Protein AF-A0A356RG25-F1 (afdb_monomer)

Secondary structure (DSSP, 8-state):
----EEEEEEESSSS----HHHHHHGGGG--HHHHHHHHHHHHTT-EEEEEEE-S----

Sequence (59 aa):
MRPRRVTILDLVTKGPTNSLYARVMNQNLASIMPQVVGVWCEELGHQVRFVCYTGREDL

Solvent-accessible surface area (backbone atoms only — not comparable to full-atom values): 3706 Å² total; per-residue (Å²): 126,83,70,46,82,45,77,47,81,43,73,66,44,97,48,68,74,88,48,69,63,55,72,66,46,36,71,76,57,61,60,64,65,67,51,54,53,42,52,55,40,41,77,66,53,27,50,68,48,80,44,75,35,61,35,74,73,90,128

Radius of gyration: 13.41 Å; Cα contacts (8 Å, |Δi|>4): 80; chains: 1; bounding box: 29×20×36 Å

Mean predicted aligned error: 3.84 Å

Structure (mmCIF, N/CA/C/O backbone):
data_AF-A0A356RG25-F1
#
_entry.id   AF-A0A356RG25-F1
#
loop_
_atom_site.group_PDB
_atom_site.id
_atom_site.type_symbol
_atom_site.label_atom_id
_atom_site.label_alt_id
_atom_site.label_comp_id
_atom_site.label_asym_id
_atom_site.label_entity_id
_atom_site.label_seq_id
_atom_site.pdbx_PDB_ins_code
_atom_site.Cartn_x
_atom_site.Cartn_y
_atom_site.Cartn_z
_atom_site.occupancy
_atom_site.B_iso_or_equiv
_atom_site.auth_seq_id
_atom_site.auth_comp_id
_a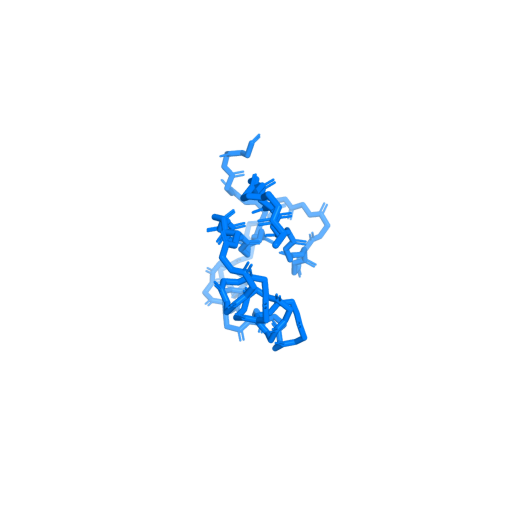tom_site.auth_asym_id
_atom_site.auth_atom_id
_atom_site.pdbx_PDB_model_num
ATOM 1 N N . MET A 1 1 ? -13.867 9.158 16.890 1.00 80.00 1 MET A N 1
ATOM 2 C CA . MET A 1 1 ? -13.772 9.926 15.621 1.00 80.00 1 MET A CA 1
ATOM 3 C C . MET A 1 1 ? -14.817 9.395 14.639 1.00 80.00 1 MET A C 1
ATOM 5 O O . MET A 1 1 ? -15.272 8.276 14.831 1.00 80.00 1 MET A O 1
ATOM 9 N N . ARG A 1 2 ? -15.250 10.165 13.627 1.00 92.50 2 ARG A N 1
ATOM 10 C CA . ARG A 1 2 ? -16.191 9.657 12.602 1.00 92.50 2 ARG A CA 1
ATOM 11 C C . ARG A 1 2 ? -15.425 8.805 11.572 1.00 92.50 2 ARG A C 1
ATOM 13 O O . ARG A 1 2 ? -14.428 9.321 11.062 1.00 92.50 2 ARG A O 1
ATOM 20 N N . PRO A 1 3 ? -15.890 7.589 11.215 1.00 94.69 3 PRO A N 1
ATOM 21 C CA . PRO A 1 3 ? -15.247 6.755 10.200 1.00 94.69 3 PRO A CA 1
ATOM 22 C C . PRO A 1 3 ? -15.092 7.497 8.872 1.00 94.69 3 PRO A C 1
ATOM 24 O O . PRO A 1 3 ? -15.977 8.248 8.452 1.00 94.69 3 PRO A O 1
ATOM 27 N N . ARG A 1 4 ? -13.953 7.288 8.210 1.00 97.62 4 ARG A N 1
ATOM 28 C CA . ARG A 1 4 ? -13.611 7.871 6.904 1.00 97.62 4 ARG A CA 1
ATOM 29 C C . ARG A 1 4 ? -13.070 6.771 6.005 1.00 97.62 4 ARG A C 1
ATOM 31 O O . ARG A 1 4 ? -12.640 5.736 6.502 1.00 97.62 4 ARG A O 1
ATOM 38 N N . ARG A 1 5 ? -13.099 7.018 4.699 1.00 98.12 5 ARG A N 1
ATOM 39 C CA . ARG A 1 5 ? -12.456 6.169 3.696 1.00 98.12 5 ARG A CA 1
ATOM 40 C C . ARG A 1 5 ? -11.094 6.775 3.383 1.00 98.12 5 ARG A C 1
ATOM 42 O O . ARG A 1 5 ? -11.038 7.931 2.970 1.00 98.12 5 ARG A O 1
ATOM 49 N N . VAL A 1 6 ? -10.031 6.018 3.610 1.00 97.81 6 VAL A N 1
ATOM 50 C CA . VAL A 1 6 ? -8.642 6.428 3.387 1.00 97.81 6 VAL A CA 1
ATOM 51 C C . VAL A 1 6 ? -8.074 5.540 2.290 1.00 97.81 6 VAL A C 1
ATOM 53 O O . VAL A 1 6 ? -8.184 4.321 2.364 1.00 97.81 6 VAL A O 1
ATOM 56 N N . THR A 1 7 ? -7.497 6.140 1.250 1.00 97.56 7 THR A N 1
ATOM 57 C CA . THR A 1 7 ? -6.750 5.394 0.230 1.00 97.56 7 THR A CA 1
ATOM 58 C C . THR A 1 7 ? -5.279 5.739 0.361 1.00 97.56 7 THR A C 1
ATOM 60 O O . THR A 1 7 ? -4.925 6.916 0.363 1.00 97.56 7 THR A O 1
ATOM 63 N N . ILE A 1 8 ? -4.445 4.713 0.487 1.00 96.56 8 ILE A N 1
ATOM 64 C CA . ILE A 1 8 ? -2.993 4.835 0.547 1.00 96.56 8 ILE A CA 1
ATOM 65 C C . ILE A 1 8 ? -2.440 4.283 -0.759 1.00 96.56 8 ILE A C 1
ATOM 67 O O . ILE A 1 8 ? -2.673 3.120 -1.089 1.00 96.56 8 ILE A O 1
ATOM 71 N N . LEU A 1 9 ? -1.744 5.140 -1.500 1.00 95.19 9 LEU A N 1
ATOM 72 C CA . LEU A 1 9 ? -1.138 4.817 -2.783 1.00 95.19 9 LEU A CA 1
ATOM 73 C C . LEU A 1 9 ? 0.384 4.834 -2.642 1.00 95.19 9 LEU A C 1
ATOM 75 O O . LEU A 1 9 ? 0.979 5.894 -2.453 1.00 95.19 9 LEU A O 1
ATOM 79 N N . ASP A 1 10 ? 0.993 3.659 -2.731 1.00 94.31 10 ASP A N 1
ATOM 80 C CA . ASP A 1 10 ? 2.440 3.469 -2.683 1.00 94.31 10 ASP A CA 1
ATOM 81 C C . ASP A 1 10 ? 2.986 3.315 -4.106 1.00 94.31 10 ASP A C 1
ATOM 83 O O . ASP A 1 10 ? 2.667 2.354 -4.804 1.00 94.31 10 ASP A O 1
ATOM 87 N N . LEU A 1 11 ? 3.757 4.298 -4.569 1.00 92.50 11 LEU A N 1
ATOM 88 C CA . LEU A 1 11 ? 4.244 4.377 -5.946 1.00 92.50 11 LEU A CA 1
ATOM 89 C C . LEU A 1 11 ? 5.663 3.806 -6.038 1.00 92.50 11 LEU A C 1
ATOM 91 O O . LEU A 1 11 ? 6.640 4.523 -5.821 1.00 92.50 11 LEU A O 1
ATOM 95 N N . VAL A 1 12 ? 5.792 2.535 -6.421 1.00 90.44 12 VAL A N 1
ATOM 96 C CA . VAL A 1 12 ? 7.111 1.884 -6.564 1.00 90.44 12 VAL A CA 1
ATOM 97 C C . VAL A 1 12 ? 7.750 2.113 -7.941 1.00 90.44 12 VAL A C 1
ATOM 99 O O . VAL A 1 12 ? 8.925 1.817 -8.154 1.00 90.44 12 VAL A O 1
ATOM 102 N N . THR A 1 13 ? 6.999 2.668 -8.897 1.00 88.62 13 THR A N 1
ATOM 103 C CA . THR A 1 13 ? 7.489 3.057 -10.228 1.00 88.62 13 THR A CA 1
ATOM 104 C C . THR A 1 13 ? 6.832 4.349 -10.713 1.00 88.62 13 THR A C 1
ATOM 106 O O . THR A 1 13 ? 5.735 4.705 -10.291 1.00 88.62 13 THR A O 1
ATOM 109 N N . LYS A 1 14 ? 7.486 5.034 -11.660 1.00 85.12 14 LYS A N 1
ATOM 110 C CA . LYS A 1 14 ? 6.962 6.241 -12.327 1.00 85.12 14 LYS A CA 1
ATOM 111 C C . LYS A 1 14 ? 5.908 5.937 -13.397 1.00 85.12 14 LYS A C 1
ATOM 113 O O . LYS A 1 14 ? 5.231 6.849 -13.855 1.00 85.12 14 LYS A O 1
ATOM 118 N N . GLY A 1 15 ? 5.804 4.684 -13.830 1.00 84.44 15 GLY A N 1
ATOM 119 C CA . GLY A 1 15 ? 4.856 4.272 -14.856 1.00 84.44 15 GLY A CA 1
ATOM 120 C C . GLY A 1 15 ? 5.058 2.829 -15.321 1.00 84.44 15 GLY A C 1
ATOM 121 O O . GLY A 1 15 ? 5.922 2.117 -14.787 1.00 84.44 15 GLY A O 1
ATOM 122 N N . PRO A 1 16 ? 4.270 2.396 -16.318 1.00 84.62 16 PRO A N 1
ATOM 123 C CA . PRO A 1 16 ? 4.341 1.050 -16.865 1.00 84.62 16 PRO A CA 1
ATOM 124 C C . PRO A 1 16 ? 5.721 0.758 -17.460 1.00 84.62 16 PRO A C 1
ATOM 126 O O . PRO A 1 16 ? 6.294 1.572 -18.180 1.00 84.62 16 PRO A O 1
ATOM 129 N N . THR A 1 17 ? 6.243 -0.441 -17.204 1.00 84.19 17 THR A N 1
ATOM 130 C CA . THR A 1 17 ? 7.484 -0.931 -17.820 1.00 84.19 17 THR A CA 1
ATOM 131 C C . THR A 1 17 ? 7.3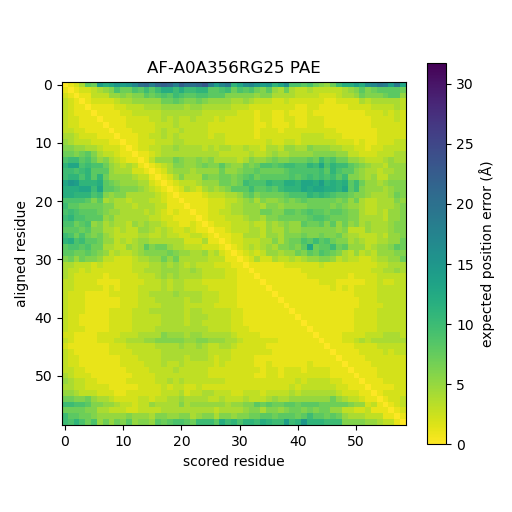07 -2.342 -18.382 1.00 84.19 17 THR A C 1
ATOM 133 O O . THR A 1 17 ? 6.478 -3.128 -17.908 1.00 84.19 17 THR A O 1
ATOM 136 N N . ASN A 1 18 ? 8.094 -2.668 -19.412 1.00 84.62 18 ASN A N 1
ATOM 137 C CA . ASN A 1 18 ? 8.148 -3.995 -20.036 1.00 84.62 18 ASN A CA 1
ATOM 138 C C . ASN A 1 18 ? 9.207 -4.913 -19.409 1.00 84.62 18 ASN A C 1
ATOM 140 O O . ASN A 1 18 ? 9.327 -6.070 -19.806 1.00 84.62 18 ASN A O 1
ATOM 144 N N . SER A 1 19 ? 9.958 -4.429 -18.417 1.00 87.00 19 SER A N 1
ATOM 145 C CA . SER A 1 19 ? 10.959 -5.234 -17.718 1.00 87.00 19 SER A CA 1
ATOM 146 C C . SER A 1 19 ? 10.312 -6.405 -16.967 1.00 87.00 19 SER A C 1
ATOM 148 O O . SER A 1 19 ? 9.484 -6.204 -16.076 1.00 87.00 19 SER A O 1
ATOM 150 N N . LEU A 1 20 ? 10.711 -7.639 -17.304 1.00 83.81 20 LEU A N 1
ATOM 151 C CA . LEU A 1 20 ? 10.304 -8.851 -16.578 1.00 83.81 20 LEU A CA 1
ATOM 152 C C . LEU A 1 20 ? 10.724 -8.790 -15.108 1.00 83.81 20 LEU A C 1
ATOM 154 O O . LEU A 1 20 ? 9.951 -9.180 -14.240 1.00 83.81 20 LEU A O 1
ATOM 158 N N . TYR A 1 21 ? 11.908 -8.237 -14.836 1.00 84.88 21 TYR A N 1
ATOM 15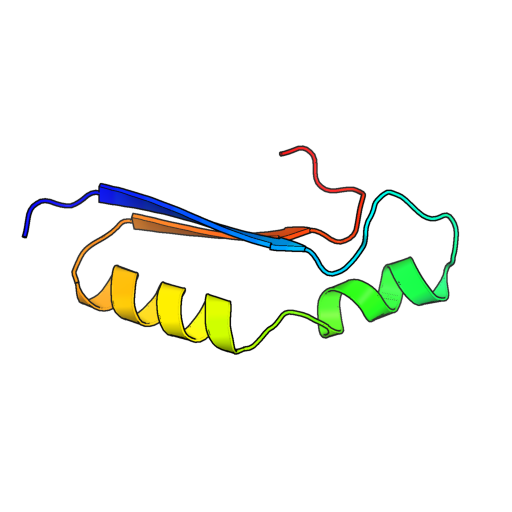9 C CA . TYR A 1 21 ? 12.379 -8.012 -13.474 1.00 84.88 21 TYR A CA 1
ATOM 160 C C . TYR A 1 21 ? 11.417 -7.100 -12.711 1.00 84.88 21 TYR A C 1
ATOM 162 O O . TYR A 1 21 ? 10.933 -7.475 -11.650 1.00 84.88 21 TYR A O 1
ATOM 170 N N . ALA A 1 22 ? 11.069 -5.944 -13.280 1.00 82.62 22 ALA A N 1
ATOM 171 C CA . ALA A 1 22 ? 10.165 -4.998 -12.630 1.00 82.62 22 ALA A CA 1
ATOM 172 C C . ALA A 1 22 ? 8.772 -5.602 -12.382 1.00 82.62 22 ALA A C 1
ATOM 174 O O . ALA A 1 22 ? 8.191 -5.386 -11.326 1.00 82.62 22 ALA A O 1
ATOM 175 N N . ARG A 1 23 ? 8.260 -6.428 -13.306 1.00 80.75 23 ARG A N 1
ATOM 176 C CA . ARG A 1 23 ? 6.976 -7.134 -13.129 1.00 80.75 23 ARG A CA 1
ATOM 177 C C . ARG A 1 23 ? 6.952 -8.069 -11.921 1.00 80.75 23 ARG A C 1
ATOM 179 O O . ARG A 1 23 ? 5.893 -8.236 -11.333 1.00 80.75 23 ARG A O 1
ATOM 186 N N . VAL A 1 24 ? 8.076 -8.708 -11.605 1.00 83.69 24 VAL A N 1
ATOM 187 C CA . VAL A 1 24 ? 8.173 -9.665 -10.491 1.00 83.69 24 VAL A CA 1
ATOM 188 C C . VAL A 1 24 ? 8.578 -8.959 -9.200 1.00 83.69 24 VAL A C 1
ATOM 190 O O . VAL A 1 24 ? 8.089 -9.293 -8.127 1.00 83.69 24 VAL A O 1
ATOM 193 N N . MET A 1 25 ? 9.469 -7.974 -9.293 1.00 88.94 25 MET A N 1
ATOM 194 C CA . MET A 1 25 ? 10.132 -7.404 -8.125 1.00 88.94 25 MET A CA 1
ATOM 195 C C . MET A 1 25 ? 9.438 -6.173 -7.560 1.00 88.94 25 MET A C 1
ATOM 197 O O . MET A 1 25 ? 9.513 -5.975 -6.353 1.00 88.94 25 MET A O 1
ATOM 201 N N . ASN A 1 26 ? 8.734 -5.376 -8.371 1.00 84.12 26 ASN A N 1
ATOM 202 C CA . ASN A 1 26 ? 8.132 -4.126 -7.894 1.00 84.12 26 ASN A CA 1
ATOM 203 C C . ASN A 1 26 ? 7.127 -4.3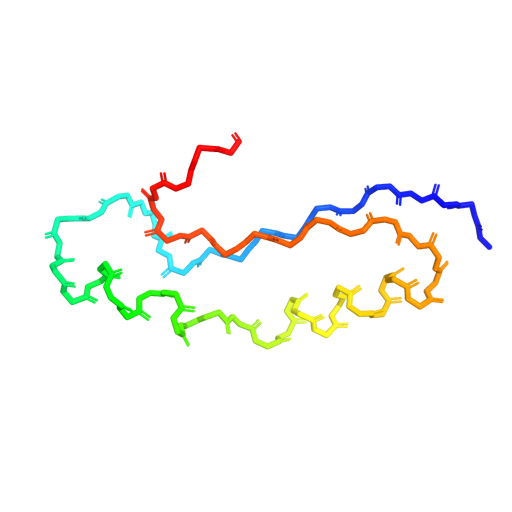55 -6.755 1.00 84.12 26 ASN A C 1
ATOM 205 O O . ASN A 1 26 ? 7.092 -3.570 -5.816 1.00 84.12 26 ASN A O 1
ATOM 209 N N . GLN A 1 27 ? 6.365 -5.453 -6.783 1.00 80.38 27 GLN A N 1
ATOM 210 C CA . GLN A 1 27 ? 5.433 -5.794 -5.698 1.00 80.38 27 GLN A CA 1
ATOM 211 C C . GLN A 1 27 ? 6.145 -6.017 -4.356 1.00 80.38 27 GLN A C 1
ATOM 213 O O . GLN A 1 27 ? 5.617 -5.648 -3.311 1.00 80.38 27 GLN A O 1
ATOM 218 N N . ASN A 1 28 ? 7.363 -6.568 -4.385 1.00 82.94 28 ASN A N 1
ATOM 219 C CA . ASN A 1 28 ? 8.172 -6.814 -3.189 1.00 82.94 28 ASN A CA 1
ATOM 220 C C . ASN A 1 28 ? 8.793 -5.531 -2.618 1.00 82.94 28 ASN A C 1
ATOM 222 O O . ASN A 1 28 ? 9.336 -5.552 -1.518 1.00 82.94 28 ASN A O 1
ATOM 226 N N . LEU A 1 29 ? 8.728 -4.422 -3.360 1.00 83.38 29 LEU A N 1
ATOM 227 C CA . LEU A 1 29 ? 9.223 -3.111 -2.941 1.00 83.38 29 LEU A CA 1
ATOM 228 C C . LEU A 1 29 ? 8.139 -2.267 -2.258 1.00 83.38 29 LEU A C 1
ATOM 230 O O . LEU A 1 29 ? 8.333 -1.065 -2.093 1.00 83.38 29 LEU A O 1
ATOM 234 N N . ALA A 1 30 ? 7.014 -2.876 -1.863 1.00 85.38 30 ALA A N 1
ATOM 235 C CA . ALA A 1 30 ? 5.983 -2.195 -1.094 1.00 85.38 30 ALA A CA 1
ATOM 236 C C . ALA A 1 30 ? 6.579 -1.604 0.195 1.00 85.38 30 ALA A C 1
ATOM 238 O O . ALA A 1 30 ? 7.139 -2.306 1.042 1.00 85.38 30 ALA A O 1
ATOM 239 N N . SER A 1 31 ? 6.442 -0.294 0.347 1.00 88.88 31 SER A N 1
ATOM 240 C CA . SER A 1 31 ? 7.012 0.484 1.433 1.00 88.88 31 SER A CA 1
ATOM 241 C C . SER A 1 31 ? 6.331 0.132 2.759 1.00 88.88 31 SER A C 1
ATOM 243 O O . SER A 1 31 ? 5.104 0.090 2.853 1.00 88.88 31 SER A O 1
ATOM 245 N N . ILE A 1 32 ? 7.112 -0.062 3.825 1.00 93.19 32 ILE A N 1
ATOM 246 C CA . ILE A 1 32 ? 6.570 -0.388 5.156 1.00 93.19 32 ILE A CA 1
ATOM 247 C C . ILE A 1 32 ? 5.855 0.803 5.815 1.00 93.19 32 ILE A C 1
ATOM 249 O O . ILE A 1 32 ? 4.846 0.632 6.489 1.00 93.19 32 ILE A O 1
ATOM 253 N N . MET A 1 33 ? 6.326 2.032 5.589 1.00 96.12 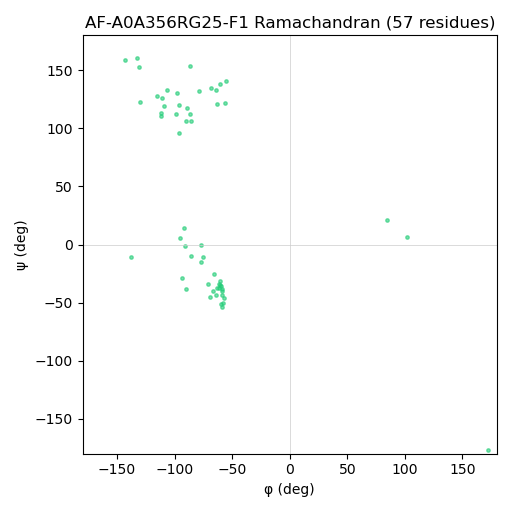33 MET A N 1
ATOM 254 C CA . MET A 1 33 ? 5.725 3.239 6.175 1.00 96.12 33 MET A CA 1
ATOM 255 C C . MET A 1 33 ? 4.241 3.433 5.817 1.00 96.12 33 MET A C 1
ATOM 257 O O . MET A 1 33 ? 3.438 3.597 6.736 1.00 96.12 33 MET A O 1
ATOM 261 N N . PRO A 1 34 ? 3.818 3.373 4.540 1.00 95.62 34 PRO A N 1
ATOM 262 C CA . PRO A 1 34 ? 2.401 3.489 4.207 1.00 95.62 34 PRO A CA 1
ATOM 263 C C . PRO A 1 34 ? 1.562 2.312 4.736 1.00 95.62 34 PRO A C 1
ATOM 265 O O . PRO A 1 34 ? 0.380 2.501 5.013 1.00 95.62 34 PRO A O 1
ATOM 268 N N . GLN A 1 35 ? 2.150 1.128 4.951 1.00 95.62 35 GLN A N 1
ATOM 269 C CA . GLN A 1 35 ? 1.455 0.004 5.595 1.00 95.62 35 GLN A CA 1
ATOM 270 C C . GLN A 1 35 ? 1.193 0.286 7.081 1.00 95.62 35 GLN A C 1
ATOM 272 O O . GLN A 1 35 ? 0.069 0.114 7.543 1.00 95.62 35 GLN A O 1
ATOM 277 N N . VAL A 1 36 ? 2.194 0.799 7.809 1.00 98.06 36 VAL A N 1
ATOM 278 C CA . VAL A 1 36 ? 2.056 1.209 9.221 1.00 98.06 36 VAL A CA 1
ATOM 279 C C . VAL A 1 36 ? 0.983 2.290 9.380 1.00 98.06 36 VAL A C 1
ATOM 281 O O . VAL A 1 36 ? 0.141 2.201 10.271 1.00 98.06 36 VAL A O 1
ATOM 284 N N . VAL A 1 37 ? 0.960 3.286 8.487 1.00 97.50 37 VAL A N 1
ATOM 285 C CA . VAL A 1 37 ? -0.090 4.320 8.473 1.00 97.50 37 VAL A CA 1
ATOM 2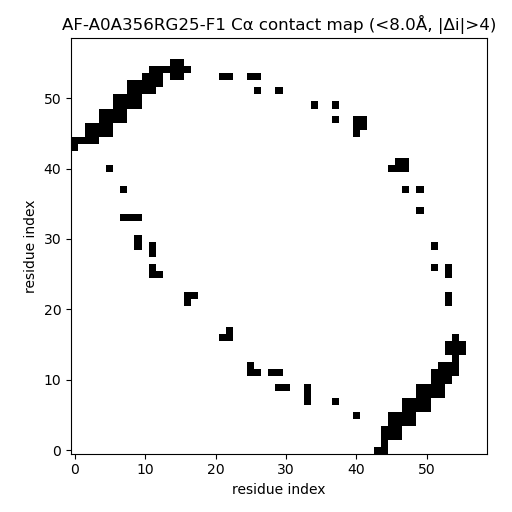86 C C . VAL A 1 37 ? -1.469 3.714 8.199 1.00 97.50 37 VAL A C 1
ATOM 288 O O . VAL A 1 37 ? -2.454 4.157 8.790 1.00 97.50 37 VAL A O 1
ATOM 291 N N . GLY A 1 38 ? -1.546 2.702 7.331 1.00 97.75 38 GLY A N 1
ATOM 292 C CA . GLY A 1 38 ? -2.772 1.953 7.061 1.00 97.75 38 GLY A CA 1
ATOM 293 C C . GLY A 1 38 ? -3.330 1.297 8.317 1.00 97.75 38 GLY A C 1
ATOM 294 O O . GLY A 1 38 ? -4.464 1.589 8.686 1.00 97.75 38 GLY A O 1
ATOM 295 N N . VAL A 1 39 ? -2.507 0.516 9.019 1.00 98.25 39 VAL A N 1
ATOM 296 C CA . VAL A 1 39 ? -2.894 -0.134 10.283 1.00 98.25 39 VAL A CA 1
ATOM 297 C C . VAL A 1 39 ? -3.345 0.900 11.313 1.00 98.25 39 VAL A C 1
ATOM 299 O O . VAL A 1 39 ? -4.416 0.762 11.894 1.00 98.25 39 VAL A O 1
ATOM 302 N N . TRP A 1 40 ? -2.595 1.993 11.480 1.00 98.12 40 TRP A N 1
ATOM 303 C CA . TRP A 1 40 ? -2.981 3.061 12.406 1.00 98.12 40 TRP A CA 1
ATOM 304 C C . TRP A 1 40 ? -4.351 3.672 12.063 1.00 98.12 40 TRP A C 1
ATOM 306 O O . TRP A 1 40 ? -5.168 3.942 12.944 1.00 98.12 40 TRP A O 1
ATOM 316 N N . CYS A 1 41 ? -4.644 3.864 10.774 1.00 97.88 41 CYS A N 1
ATOM 317 C CA . CYS A 1 41 ? -5.947 4.354 10.329 1.00 97.88 41 CYS A CA 1
ATOM 318 C C . CYS A 1 41 ? -7.073 3.341 10.607 1.00 97.88 41 CYS A C 1
ATOM 320 O O . CYS A 1 41 ? -8.166 3.748 11.008 1.00 97.88 41 CYS A O 1
ATOM 322 N N . GLU A 1 42 ? -6.825 2.044 10.410 1.00 97.88 42 GLU A N 1
ATOM 323 C CA . GLU A 1 42 ? -7.781 0.974 10.728 1.00 97.88 42 GLU A CA 1
ATOM 324 C C . GLU A 1 42 ? -8.073 0.906 12.233 1.00 97.88 42 GLU A C 1
ATOM 326 O O . GLU A 1 42 ? -9.240 0.858 12.625 1.00 97.88 42 GLU A O 1
ATOM 331 N N . GLU A 1 43 ? -7.045 1.008 13.081 1.00 98.12 43 GLU A N 1
ATOM 332 C CA . GLU A 1 43 ? -7.173 1.050 14.546 1.00 98.12 43 GLU A CA 1
ATOM 333 C C . GLU A 1 43 ? -8.004 2.250 15.033 1.00 98.12 43 GLU A C 1
ATOM 335 O O . GLU A 1 43 ? -8.741 2.151 16.015 1.00 98.12 43 GLU A O 1
ATOM 340 N N . LEU A 1 44 ? -7.956 3.378 14.316 1.00 97.69 44 LEU A N 1
ATOM 341 C CA . LEU A 1 44 ? -8.805 4.550 14.566 1.00 97.69 44 LEU A CA 1
ATOM 342 C C . LEU A 1 44 ? -10.251 4.395 14.047 1.00 97.69 44 LEU A C 1
ATOM 344 O O . LEU A 1 44 ? -11.073 5.306 14.211 1.00 97.69 44 LEU A O 1
ATOM 348 N N . GLY A 1 45 ? -10.585 3.256 13.434 1.00 97.50 45 GLY A N 1
ATOM 349 C CA . GLY A 1 45 ? -11.913 2.941 12.905 1.00 97.50 45 GLY A CA 1
ATOM 350 C C . GLY A 1 45 ? -12.179 3.487 11.498 1.00 97.50 45 GLY A C 1
ATOM 351 O O . GLY A 1 45 ? -13.341 3.677 11.120 1.00 97.50 45 GLY A O 1
ATOM 352 N N . HIS A 1 46 ? -11.135 3.790 10.719 1.00 98.25 46 HIS A N 1
ATOM 353 C CA . HIS A 1 46 ? -11.269 4.162 9.309 1.00 98.25 46 HIS A CA 1
ATOM 354 C C . HIS A 1 46 ? -11.290 2.925 8.401 1.00 98.25 46 HIS A C 1
ATOM 356 O O . HIS A 1 46 ? -10.739 1.880 8.721 1.00 98.25 46 HIS A O 1
ATOM 362 N N . GLN A 1 47 ? -11.925 3.053 7.236 1.00 98.25 47 GLN A N 1
ATOM 363 C CA . GLN A 1 47 ? -11.852 2.047 6.177 1.00 98.25 47 GLN A CA 1
ATOM 364 C C . GLN A 1 47 ? -10.664 2.378 5.282 1.00 98.25 47 GLN A C 1
ATOM 366 O O . GLN A 1 47 ? -10.656 3.443 4.653 1.00 98.25 47 GLN A O 1
ATOM 371 N N . VAL A 1 48 ? -9.686 1.481 5.213 1.00 98.06 48 VAL A N 1
ATOM 372 C CA . VAL A 1 48 ? -8.452 1.697 4.458 1.00 98.06 48 VAL A CA 1
ATOM 373 C C . VAL A 1 48 ? -8.449 0.857 3.183 1.00 98.06 48 VAL A C 1
ATOM 375 O O . VAL A 1 48 ? -8.761 -0.329 3.191 1.00 98.06 48 VAL A O 1
ATOM 378 N N . ARG A 1 49 ? -8.094 1.487 2.061 1.00 97.38 49 ARG A N 1
ATOM 379 C CA . ARG A 1 49 ? -7.708 0.817 0.814 1.00 97.38 49 ARG A CA 1
ATOM 380 C C . ARG A 1 49 ?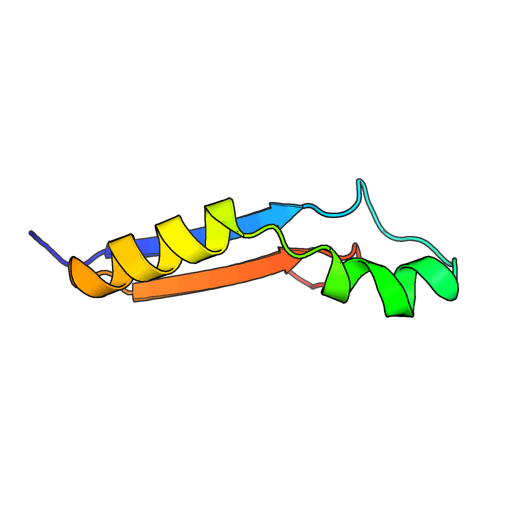 -6.226 1.086 0.591 1.00 97.38 49 ARG A C 1
ATOM 382 O O . ARG A 1 49 ? -5.849 2.224 0.329 1.00 97.38 49 ARG A O 1
ATOM 389 N N . PHE A 1 50 ? -5.400 0.054 0.674 1.00 95.62 50 PHE A N 1
ATOM 390 C CA . PHE A 1 50 ? -3.977 0.140 0.353 1.00 95.62 50 PHE A CA 1
ATOM 391 C C . PHE A 1 50 ? -3.736 -0.366 -1.072 1.00 95.62 50 PHE A C 1
ATOM 393 O O . PHE A 1 50 ? -4.209 -1.446 -1.426 1.00 95.62 50 PHE A O 1
ATOM 400 N N . VAL A 1 51 ? -3.009 0.397 -1.890 1.00 95.00 51 VAL A N 1
ATOM 401 C CA . VAL A 1 51 ? -2.583 -0.032 -3.227 1.00 95.00 51 VAL A CA 1
ATOM 402 C C . VAL A 1 51 ? -1.090 0.211 -3.408 1.00 95.00 51 VAL A C 1
ATOM 404 O O . VAL A 1 51 ? -0.628 1.346 -3.322 1.00 95.00 51 VAL A O 1
ATOM 407 N N . CYS A 1 52 ? -0.357 -0.859 -3.715 1.00 93.31 52 CYS A N 1
ATOM 408 C CA . CYS A 1 52 ? 0.994 -0.778 -4.258 1.00 93.31 52 CYS A CA 1
ATOM 409 C C . CYS A 1 52 ? 0.893 -0.655 -5.780 1.00 93.31 52 CYS A C 1
ATOM 411 O O . CYS A 1 52 ? 0.437 -1.578 -6.452 1.00 93.31 52 CYS A O 1
ATOM 413 N N . TYR A 1 53 ? 1.269 0.502 -6.313 1.00 93.38 53 TYR A N 1
ATOM 414 C CA . TYR A 1 53 ? 1.247 0.783 -7.739 1.00 93.38 53 TYR A CA 1
ATOM 415 C C . TYR A 1 53 ? 2.572 0.396 -8.383 1.00 93.38 53 TYR A C 1
ATOM 417 O O . TYR A 1 53 ? 3.587 1.087 -8.260 1.00 93.38 53 TYR A O 1
ATOM 425 N N . THR A 1 54 ? 2.535 -0.700 -9.128 1.00 91.69 54 THR A N 1
ATOM 426 C CA . THR A 1 54 ? 3.657 -1.265 -9.873 1.00 91.69 54 THR A CA 1
ATOM 427 C C . THR A 1 54 ? 3.693 -0.831 -11.335 1.00 91.69 54 THR A C 1
ATOM 429 O O . THR A 1 54 ? 4.570 -1.273 -12.085 1.00 91.69 54 THR A O 1
ATOM 432 N N . GLY A 1 55 ? 2.793 0.074 -11.737 1.00 88.69 55 GLY A N 1
ATOM 433 C CA . GLY A 1 55 ? 2.737 0.646 -13.081 1.00 88.69 55 GLY A CA 1
ATOM 434 C C . GLY A 1 55 ? 1.658 0.038 -13.972 1.00 88.69 55 GLY A C 1
ATOM 435 O O . GLY A 1 55 ? 1.655 0.319 -15.167 1.00 88.69 55 GLY A O 1
ATOM 436 N N . ARG A 1 56 ? 0.796 -0.843 -13.449 1.00 85.75 56 ARG A N 1
ATOM 437 C CA . ARG A 1 56 ? -0.204 -1.575 -14.256 1.00 85.75 56 ARG A CA 1
ATOM 438 C C . ARG A 1 56 ? -1.578 -1.681 -13.617 1.00 85.75 56 ARG A C 1
ATOM 440 O O . ARG A 1 56 ? -2.508 -2.127 -14.278 1.00 85.75 56 ARG A O 1
ATOM 447 N N . GLU A 1 57 ? -1.691 -1.323 -12.350 1.00 87.88 57 GLU A N 1
ATOM 448 C CA . GLU A 1 57 ? -2.958 -1.270 -11.646 1.00 87.88 57 GLU A CA 1
ATOM 449 C C . GLU A 1 57 ? -3.840 -0.199 -12.296 1.00 87.88 57 GLU A C 1
ATOM 451 O O . GLU A 1 57 ? -3.382 0.913 -12.567 1.00 87.88 57 GLU A O 1
ATOM 456 N N . ASP A 1 58 ? -5.096 -0.557 -12.550 1.00 84.69 58 ASP A N 1
ATOM 457 C CA . ASP A 1 58 ? -6.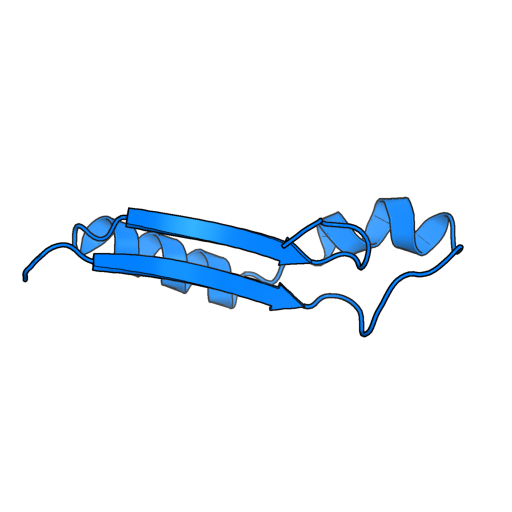140 0.356 -13.011 1.00 84.69 58 ASP A CA 1
ATOM 458 C C . ASP A 1 58 ? -6.768 1.014 -11.770 1.00 84.69 58 ASP A C 1
ATOM 460 O O . ASP A 1 58 ? -7.404 0.333 -10.954 1.00 84.69 58 ASP A O 1
ATOM 464 N N . LEU A 1 59 ? -6.448 2.294 -11.549 1.00 82.38 59 LEU A N 1
ATOM 465 C CA . LEU A 1 59 ? -6.679 3.029 -10.298 1.00 82.38 59 LEU A CA 1
ATOM 466 C C . LEU A 1 59 ? -7.796 4.063 -10.401 1.00 82.38 59 LEU A C 1
ATOM 468 O O . LEU A 1 59 ? -7.729 4.915 -11.312 1.00 82.38 59 LEU A O 1
#

Nearest PDB structures (foldseek):
  4bqq-assembly1_B  TM=3.345E-01  e=1.060E+00  Lomovskayavirus C31
  6hsb-a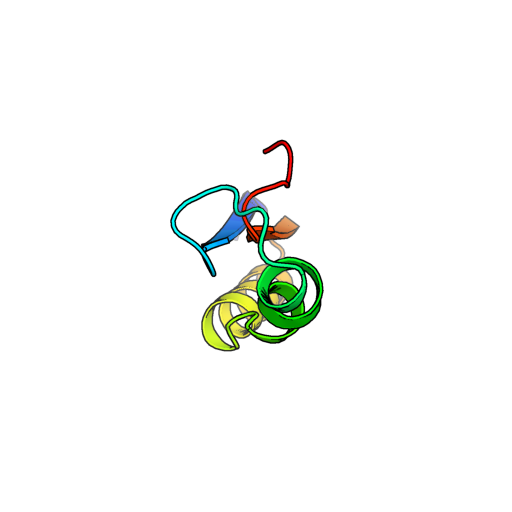ssembly1_A  TM=4.993E-01  e=6.244E+00  Acidithiobacillus caldus SM-1
  8her-assembly1_B  TM=4.564E-01  e=8.781E+00  Acetivibrio thermocellus DSM 1313
  3pga-assembly1_2  TM=2.501E-01  e=6.685E+00  Pseudomonas sp. 7A

pLDDT: mean 91.28, std 6.1, range [80.0, 98.25]

Foldseek 3Di:
DDAEEEEAEAELDPADDPDPCLVVCSVVVRDVVSVVVQVVSVVVVYHYHYDYCSHPDDD